Protein AF-A0A6I5CQ22-F1 (afdb_monomer_lite)

pLDDT: mean 81.8, std 21.79, range [33.06, 98.62]

Radius of gyration: 18.42 Å; chains: 1; bounding box: 53×43×60 Å

Secondary structure (DSSP, 8-state):
-PPPP---PPS--PPPPEEEEETTEEEEE-TTSSSPPBHHHHHHHSTTHHHHHHTSTTEEEEEEEETTTEEEEEEGGGEEEEGGGTTT--GGGGGS-TTHHHHHHHHHT-TT--SEEEEE-B-TTT--B--SS--S---SSS--

Structure (mmCIF, N/CA/C/O backbone):
data_AF-A0A6I5CQ22-F1
#
_entry.id   AF-A0A6I5CQ22-F1
#
loop_
_atom_site.group_PDB
_atom_site.id
_atom_site.type_symbol
_atom_site.label_atom_id
_atom_site.label_alt_id
_atom_site.label_comp_id
_atom_site.label_asym_id
_atom_site.label_entity_id
_atom_site.label_seq_id
_atom_site.pdbx_PDB_ins_code
_atom_site.Cartn_x
_atom_site.Cartn_y
_atom_site.Cartn_z
_atom_site.occupancy
_atom_site.B_iso_or_equiv
_atom_site.auth_seq_id
_atom_site.auth_comp_id
_atom_site.auth_asym_id
_atom_site.auth_atom_id
_atom_site.pdbx_PDB_model_num
ATOM 1 N N . PRO A 1 1 ? -31.451 30.105 39.765 1.00 40.84 1 PRO A N 1
ATOM 2 C CA . PRO A 1 1 ? -30.679 28.904 39.376 1.00 40.84 1 PRO A CA 1
ATOM 3 C C . PRO A 1 1 ? -31.493 28.069 38.379 1.00 40.84 1 PRO A C 1
ATOM 5 O O . PRO A 1 1 ? -32.423 27.381 38.780 1.00 40.84 1 PRO A O 1
ATOM 8 N N . ALA A 1 2 ? -31.217 28.231 37.085 1.00 38.94 2 ALA A N 1
ATOM 9 C CA . ALA A 1 2 ? -31.820 27.419 36.033 1.00 38.94 2 ALA A CA 1
ATOM 10 C C . ALA A 1 2 ? -30.788 26.370 35.607 1.00 38.94 2 ALA A C 1
ATOM 12 O O . ALA A 1 2 ? -29.669 26.728 35.246 1.00 38.94 2 ALA A O 1
ATOM 13 N N . GLU A 1 3 ? -31.143 25.092 35.726 1.00 45.59 3 GLU A N 1
ATOM 14 C CA . GLU A 1 3 ? -30.368 23.990 35.160 1.00 45.59 3 GLU A CA 1
ATOM 15 C C . GLU A 1 3 ? -30.571 23.989 33.642 1.00 45.59 3 GLU A C 1
ATOM 17 O O . GLU A 1 3 ? -31.699 23.870 33.162 1.00 45.59 3 GLU A O 1
ATOM 22 N N . GLU A 1 4 ? -29.487 24.148 32.884 1.00 41.69 4 GLU A N 1
ATOM 23 C CA . GLU A 1 4 ? -29.521 23.971 31.434 1.00 41.69 4 GLU A CA 1
ATOM 24 C C . GLU A 1 4 ? -29.628 22.476 31.087 1.00 41.69 4 GLU A C 1
ATOM 26 O O . GLU A 1 4 ? -29.005 21.634 31.750 1.00 41.69 4 GLU A O 1
ATOM 31 N N . PRO A 1 5 ? -30.409 22.103 30.058 1.00 42.59 5 PRO A N 1
ATOM 32 C CA . PRO A 1 5 ? -30.585 20.709 29.703 1.00 42.59 5 PRO A CA 1
ATOM 33 C C . PRO A 1 5 ? -29.271 20.163 29.147 1.00 42.59 5 PRO A C 1
ATOM 35 O O . PRO A 1 5 ? -28.726 20.688 28.180 1.00 42.59 5 PRO A O 1
ATOM 38 N N . ARG A 1 6 ? -28.780 19.063 29.730 1.00 49.16 6 ARG A N 1
ATOM 39 C CA . ARG A 1 6 ? -27.681 18.281 29.153 1.00 49.16 6 ARG A CA 1
ATOM 40 C C . ARG A 1 6 ? -28.082 17.834 27.750 1.00 49.16 6 ARG A C 1
ATOM 42 O O . ARG A 1 6 ? -28.890 16.914 27.601 1.00 49.16 6 ARG A O 1
ATOM 49 N N . GLU A 1 7 ? -27.504 18.473 26.739 1.00 44.97 7 GLU A N 1
ATOM 50 C CA . GLU A 1 7 ? -27.588 18.021 25.357 1.00 44.97 7 GLU A CA 1
ATOM 51 C C . GLU A 1 7 ? -27.137 16.562 25.284 1.00 44.97 7 GLU A C 1
ATOM 53 O O . GLU A 1 7 ? -25.997 16.194 25.587 1.00 44.97 7 GLU A O 1
ATOM 58 N N . ARG A 1 8 ? -28.075 15.699 24.896 1.00 46.03 8 ARG A N 1
ATOM 59 C CA . ARG A 1 8 ? -27.792 14.318 24.530 1.00 46.03 8 ARG A CA 1
ATOM 60 C C . ARG A 1 8 ? -26.946 14.352 23.264 1.00 46.03 8 ARG A C 1
ATOM 62 O O . ARG A 1 8 ? -27.465 14.540 22.169 1.00 46.03 8 ARG A O 1
ATOM 69 N N . ARG A 1 9 ? -25.637 14.176 23.431 1.00 45.47 9 ARG A N 1
ATOM 70 C CA . ARG A 1 9 ? -24.678 14.008 22.337 1.00 45.47 9 ARG A CA 1
ATOM 71 C C . ARG A 1 9 ? -25.145 12.824 21.468 1.00 45.47 9 ARG A C 1
ATOM 73 O O . ARG A 1 9 ? -25.328 11.734 22.016 1.00 45.47 9 ARG A O 1
ATOM 80 N N . PRO A 1 10 ? -25.399 13.012 20.162 1.00 41.53 10 PRO A N 1
ATOM 81 C CA . PRO A 1 10 ? -25.928 11.945 19.326 1.00 41.53 10 PRO A CA 1
ATOM 82 C C . PRO A 1 10 ? -24.908 10.808 19.233 1.00 41.53 10 PRO A C 1
ATOM 84 O O . PRO A 1 10 ? -23.706 11.040 19.094 1.00 41.53 10 PRO A O 1
ATOM 87 N N . ALA A 1 11 ? -25.394 9.573 19.332 1.00 48.19 11 ALA A N 1
ATOM 88 C CA . ALA A 1 11 ? -24.579 8.386 19.143 1.00 48.19 11 ALA A CA 1
ATOM 89 C C . ALA A 1 11 ? -24.007 8.360 17.712 1.00 48.19 11 ALA A C 1
ATOM 91 O O . ALA A 1 11 ? -24.758 8.364 16.741 1.00 48.19 11 ALA A O 1
ATOM 92 N N . GLY A 1 12 ? -22.675 8.311 17.608 1.00 49.19 12 GLY A N 1
ATOM 93 C CA . GLY A 1 12 ? -21.962 7.713 16.477 1.00 49.19 12 GLY A CA 1
ATOM 94 C C . GLY A 1 12 ? -21.873 8.517 15.177 1.00 49.19 12 GLY A C 1
ATOM 95 O O . GLY A 1 12 ? -22.245 8.002 14.128 1.00 49.19 12 GLY A O 1
ATOM 96 N N . ARG A 1 13 ? -21.275 9.715 15.184 1.00 52.19 13 ARG A N 1
ATOM 97 C CA . ARG A 1 13 ? -20.530 10.139 13.984 1.00 52.19 13 ARG A CA 1
ATOM 98 C C . ARG A 1 13 ? -19.193 9.404 14.006 1.00 52.19 13 ARG A C 1
ATOM 100 O O . ARG A 1 13 ? -18.387 9.665 14.895 1.00 52.19 13 ARG A O 1
ATOM 107 N N . ARG A 1 14 ? -18.983 8.461 13.080 1.00 64.62 14 ARG A N 1
ATOM 108 C CA . ARG A 1 14 ? -17.634 7.933 12.827 1.00 64.62 14 ARG A CA 1
ATOM 109 C C . ARG A 1 14 ? -16.750 9.118 12.448 1.00 64.62 14 ARG A C 1
ATOM 111 O O . ARG A 1 14 ? -17.202 9.968 11.680 1.00 64.62 14 ARG A O 1
ATOM 118 N N . SER A 1 15 ? -15.547 9.194 13.005 1.00 75.12 15 SER A N 1
ATOM 119 C CA . SER A 1 15 ? -14.589 10.215 12.585 1.00 75.12 15 SER A CA 1
ATOM 120 C C . SER A 1 15 ? -14.307 10.044 11.095 1.00 75.12 15 SER A C 1
ATOM 122 O O . SER A 1 15 ? -14.194 8.918 10.605 1.00 75.12 15 SER A O 1
ATOM 124 N N . GLU A 1 16 ? -14.242 11.158 10.374 1.00 83.44 16 GLU A N 1
ATOM 125 C CA . GLU A 1 16 ? -13.857 11.150 8.965 1.00 83.44 16 GLU A CA 1
ATOM 126 C C . GLU A 1 16 ? -12.404 10.654 8.834 1.00 83.44 16 GLU A C 1
ATOM 128 O O . GLU A 1 16 ? -11.587 10.925 9.724 1.00 83.44 16 GLU A O 1
ATOM 133 N N . PRO A 1 17 ? -12.070 9.893 7.774 1.00 88.50 17 PRO A N 1
ATOM 134 C CA . PRO A 1 17 ? -10.695 9.478 7.534 1.00 88.50 17 PRO A CA 1
ATOM 135 C C . PRO A 1 17 ? -9.806 10.703 7.305 1.00 88.50 17 PRO A C 1
ATOM 137 O O . PRO A 1 17 ? -10.204 11.663 6.645 1.00 88.50 17 PRO A O 1
ATOM 140 N N . VAL A 1 18 ? -8.583 10.654 7.827 1.00 91.88 18 VAL A N 1
ATOM 141 C CA . VAL A 1 18 ? -7.561 11.672 7.570 1.00 91.88 18 VAL A CA 1
ATOM 142 C C . VAL A 1 18 ? 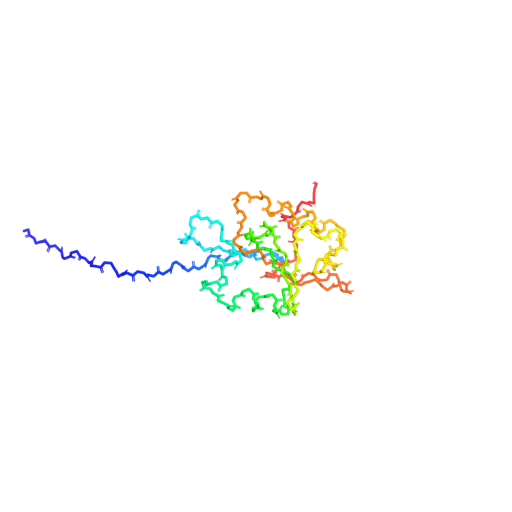-6.748 11.227 6.365 1.00 91.88 18 VAL A C 1
ATOM 144 O O . VAL A 1 18 ? -6.232 10.110 6.351 1.00 91.88 18 VAL A O 1
ATOM 147 N N . VAL A 1 19 ? -6.632 12.108 5.371 1.00 92.44 19 VAL A N 1
ATOM 148 C CA . VAL A 1 19 ? -5.840 11.877 4.161 1.00 92.44 19 VAL A CA 1
ATOM 149 C C . VAL A 1 19 ? -4.740 12.928 4.082 1.00 92.44 19 VAL A C 1
ATOM 151 O O . VAL A 1 19 ? -5.016 14.125 4.137 1.00 92.44 19 VAL A O 1
ATOM 154 N N . LEU A 1 20 ? -3.496 12.474 3.959 1.00 88.31 20 LEU A N 1
ATOM 155 C CA . LEU A 1 20 ? -2.317 13.311 3.735 1.00 88.31 20 LEU A CA 1
ATOM 156 C C . LEU A 1 20 ? -1.700 12.926 2.391 1.00 88.31 20 LEU A C 1
ATOM 158 O O . LEU A 1 20 ? -1.500 11.741 2.134 1.00 88.31 20 LEU A O 1
ATOM 162 N N . ALA A 1 21 ? -1.391 13.910 1.552 1.00 83.25 21 ALA A N 1
ATOM 163 C CA . ALA A 1 21 ? -0.689 13.709 0.288 1.00 83.25 21 ALA A CA 1
ATOM 164 C C . ALA A 1 21 ? 0.706 14.342 0.365 1.00 83.25 21 ALA A C 1
ATOM 166 O O . ALA A 1 21 ? 0.872 15.398 0.975 1.00 83.25 21 ALA A O 1
ATOM 167 N N . SER A 1 22 ? 1.701 13.674 -0.215 1.00 75.75 22 SER A N 1
ATOM 168 C CA . SER A 1 22 ? 3.057 14.191 -0.395 1.00 75.75 22 SER A CA 1
ATOM 169 C C . SER A 1 22 ? 3.697 13.543 -1.623 1.00 75.75 22 SER A C 1
ATOM 171 O O . SER A 1 22 ? 3.953 12.341 -1.638 1.00 75.75 22 SER A O 1
ATOM 173 N N . GLY A 1 23 ? 3.942 14.315 -2.676 1.00 79.56 23 GLY A N 1
ATOM 174 C CA . GLY A 1 23 ? 4.419 13.840 -3.966 1.00 79.56 23 GLY A CA 1
ATOM 175 C C . GLY A 1 23 ? 3.554 12.690 -4.474 1.00 79.56 23 GLY A C 1
ATOM 176 O O . GLY A 1 23 ? 2.346 12.819 -4.622 1.00 79.56 23 GLY A O 1
ATOM 177 N N . ASN A 1 24 ? 4.165 11.533 -4.700 1.00 80.69 24 ASN A N 1
ATOM 178 C CA . ASN A 1 24 ? 3.506 10.316 -5.180 1.00 80.69 24 ASN A CA 1
ATOM 179 C C . ASN A 1 24 ? 2.861 9.458 -4.080 1.00 80.69 24 ASN A C 1
ATOM 181 O O . ASN A 1 24 ? 2.412 8.342 -4.346 1.00 80.69 24 ASN A O 1
ATOM 185 N N . LEU A 1 25 ? 2.852 9.947 -2.842 1.00 88.06 25 LEU A N 1
ATOM 186 C CA . LEU A 1 25 ? 2.431 9.214 -1.661 1.00 88.06 25 LEU A CA 1
ATOM 187 C C . LEU A 1 25 ? 1.134 9.794 -1.092 1.00 88.06 25 LEU A C 1
ATOM 189 O O . LEU A 1 25 ? 1.071 10.964 -0.726 1.00 88.06 25 LEU A O 1
ATOM 193 N N . GLY A 1 26 ? 0.119 8.947 -0.954 1.00 93.12 26 GLY A N 1
ATOM 194 C CA . GLY A 1 26 ? -1.070 9.208 -0.150 1.00 93.12 26 GLY A CA 1
ATOM 195 C C . GLY A 1 26 ? -1.051 8.363 1.122 1.00 93.12 26 GLY A C 1
ATOM 196 O O . GLY A 1 26 ? -0.735 7.176 1.081 1.00 93.12 26 GLY A O 1
ATOM 197 N N . LEU A 1 27 ? -1.402 8.949 2.261 1.00 95.62 27 LEU A N 1
ATOM 198 C CA . LEU A 1 27 ? -1.532 8.260 3.543 1.00 95.62 27 LEU A CA 1
ATOM 199 C C . LEU A 1 27 ? -2.959 8.431 4.050 1.00 95.62 27 LEU A C 1
ATOM 201 O O . LEU A 1 27 ? -3.421 9.560 4.215 1.00 95.62 27 LEU A O 1
ATOM 205 N N . VAL A 1 28 ? -3.645 7.319 4.302 1.00 97.12 28 VAL A N 1
ATOM 206 C CA . VAL A 1 28 ? -5.015 7.304 4.823 1.00 97.12 28 VAL A CA 1
ATOM 207 C C . VAL A 1 28 ? -5.019 6.656 6.197 1.00 97.12 28 VAL A C 1
ATOM 209 O O . VAL A 1 28 ? -4.561 5.519 6.341 1.00 97.12 28 VAL A O 1
ATOM 212 N N . SER A 1 29 ? -5.572 7.365 7.179 1.00 96.62 29 SER A N 1
ATOM 213 C CA . SER A 1 29 ? -5.728 6.874 8.549 1.00 96.62 29 SER A CA 1
ATOM 214 C C . SER A 1 29 ? -7.165 7.031 9.056 1.00 96.62 29 SER A C 1
ATOM 216 O O . SER A 1 29 ? -7.824 8.035 8.779 1.00 96.62 29 SER A O 1
ATOM 218 N N . PHE A 1 30 ? -7.638 6.068 9.845 1.00 95.88 30 PHE A N 1
ATOM 219 C CA . PHE A 1 30 ? -8.938 6.037 10.512 1.00 95.88 30 PHE A CA 1
ATOM 220 C C . PHE A 1 30 ? -8.761 6.355 12.006 1.00 95.88 30 PHE A C 1
ATOM 222 O O . PHE A 1 30 ? -8.598 5.449 12.823 1.00 95.88 30 PHE A O 1
ATOM 229 N N . PRO A 1 31 ? -8.791 7.640 12.408 1.00 93.50 31 PRO A N 1
ATOM 230 C CA . PRO A 1 31 ? -8.409 8.059 13.760 1.00 93.50 31 PRO A CA 1
ATOM 231 C C . PRO A 1 31 ? -9.386 7.615 14.858 1.00 93.50 31 PRO A C 1
ATOM 233 O O . 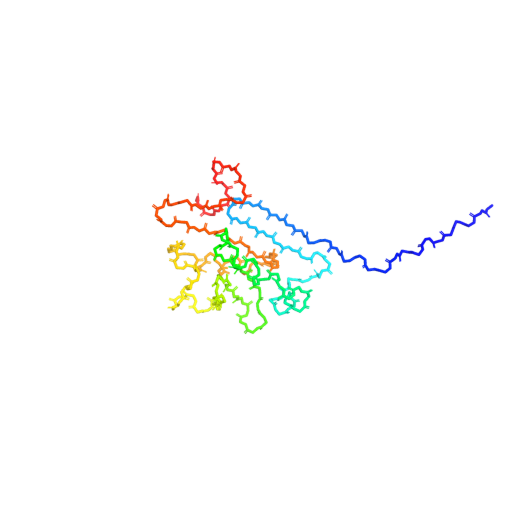PRO A 1 31 ? -9.103 7.793 16.040 1.00 93.50 31 PRO A O 1
ATOM 236 N N . ASP A 1 32 ? -10.553 7.074 14.497 1.00 93.25 32 ASP A N 1
ATOM 237 C CA . ASP A 1 32 ? -11.481 6.468 15.451 1.00 93.25 32 ASP A CA 1
ATOM 238 C C . ASP A 1 32 ? -11.080 5.045 15.874 1.00 93.25 32 ASP A C 1
ATOM 240 O O . ASP A 1 32 ? -11.708 4.484 16.774 1.00 93.25 32 ASP A O 1
ATOM 244 N N . VAL A 1 33 ? -10.036 4.472 15.266 1.00 94.44 33 VAL A N 1
ATOM 245 C CA . VAL A 1 33 ? -9.462 3.172 15.628 1.00 94.44 33 VAL A CA 1
ATOM 246 C C . VAL A 1 33 ? -8.092 3.390 16.290 1.00 94.44 33 VAL A C 1
ATOM 248 O O . VAL A 1 33 ? -7.250 4.091 15.734 1.00 94.44 33 VAL A O 1
ATOM 251 N N . PRO A 1 34 ? -7.833 2.826 17.488 1.00 93.56 34 PRO A N 1
ATOM 252 C CA . PRO A 1 34 ? -6.606 3.095 18.250 1.00 93.56 34 PRO A CA 1
ATOM 253 C C . PRO A 1 34 ? -5.381 2.310 17.753 1.00 93.56 34 PRO A C 1
ATOM 255 O O . PRO A 1 34 ? -4.293 2.435 18.315 1.00 93.56 34 PRO A O 1
ATOM 258 N N . HIS A 1 35 ? -5.554 1.473 16.733 1.00 95.00 35 HIS A N 1
ATOM 259 C CA . HIS A 1 35 ? -4.523 0.649 16.119 1.00 95.00 35 HIS A CA 1
ATOM 260 C C . HIS A 1 35 ? -4.556 0.817 14.605 1.00 95.00 35 HIS A C 1
ATOM 262 O O . HIS A 1 35 ? -5.589 1.159 14.039 1.00 95.00 35 HIS A O 1
ATOM 268 N N . ARG A 1 36 ? -3.432 0.512 13.947 1.00 97.00 36 ARG A N 1
ATOM 269 C CA . ARG A 1 36 ? -3.394 0.419 12.486 1.00 97.00 36 ARG A CA 1
ATOM 270 C C . ARG A 1 36 ? -4.362 -0.673 12.038 1.00 97.00 36 ARG A C 1
ATOM 272 O O . ARG A 1 36 ? -4.187 -1.799 12.478 1.00 97.00 36 ARG A O 1
ATOM 279 N N . MET A 1 37 ? -5.352 -0.401 11.209 1.00 97.88 37 MET A N 1
ATOM 280 C CA . MET A 1 37 ? -6.302 -1.402 10.733 1.00 97.88 37 MET A CA 1
ATOM 281 C C . MET A 1 37 ? -5.637 -2.417 9.788 1.00 97.88 37 MET A C 1
ATOM 283 O O . MET A 1 37 ? -4.709 -2.091 9.042 1.00 97.88 37 MET A O 1
ATOM 287 N N . SER A 1 38 ? -6.107 -3.664 9.821 1.00 98.38 38 SER A N 1
ATOM 288 C CA . SER A 1 38 ? -5.800 -4.677 8.807 1.00 98.38 38 SER A CA 1
ATOM 289 C C . SER A 1 38 ? -6.623 -4.461 7.539 1.00 98.38 38 SER A C 1
ATOM 291 O O . SER A 1 38 ? -7.662 -3.801 7.546 1.00 98.38 38 SER A O 1
ATOM 293 N N . ARG A 1 39 ? -6.169 -5.057 6.438 1.00 98.38 39 ARG A N 1
ATOM 294 C CA . ARG A 1 39 ? -6.909 -5.182 5.186 1.00 98.38 39 ARG A CA 1
ATOM 295 C C . ARG A 1 39 ? -8.282 -5.787 5.452 1.00 98.38 39 ARG A C 1
ATOM 297 O O . ARG A 1 39 ? -9.273 -5.267 4.965 1.00 98.38 39 ARG A O 1
ATOM 304 N N . GLU A 1 40 ? -8.334 -6.831 6.271 1.00 98.50 40 GLU A N 1
ATOM 305 C CA . GLU A 1 40 ? -9.556 -7.540 6.632 1.00 98.50 40 GLU A CA 1
ATOM 306 C C . GLU A 1 40 ? -10.535 -6.636 7.410 1.00 98.50 40 GLU A C 1
ATOM 308 O O . GLU A 1 40 ? -11.723 -6.579 7.085 1.00 98.50 40 GLU A O 1
ATOM 313 N N . GLU A 1 41 ? -10.043 -5.860 8.383 1.00 98.25 41 GLU A N 1
ATOM 314 C CA . GLU A 1 41 ? -10.837 -4.859 9.109 1.00 98.25 41 GLU A CA 1
ATOM 315 C C . GLU A 1 41 ? -11.335 -3.735 8.181 1.00 98.25 41 GLU A C 1
ATOM 317 O O . GLU A 1 41 ? -12.486 -3.297 8.292 1.00 98.25 41 GLU A O 1
ATOM 322 N N . ILE A 1 42 ? -10.485 -3.263 7.261 1.00 98.12 42 ILE A N 1
ATOM 323 C CA . ILE A 1 42 ? -10.835 -2.229 6.278 1.00 98.12 42 ILE A CA 1
ATOM 324 C C . ILE A 1 42 ? -11.893 -2.755 5.308 1.00 98.12 42 ILE A C 1
ATOM 326 O O . ILE A 1 42 ? -12.882 -2.061 5.091 1.00 98.12 42 ILE A O 1
ATOM 330 N N . ASP A 1 43 ? -11.740 -3.966 4.774 1.00 97.56 43 ASP A N 1
ATOM 331 C CA . ASP A 1 43 ? -12.703 -4.594 3.865 1.00 97.56 43 ASP A CA 1
ATOM 332 C C . ASP A 1 43 ? -14.052 -4.821 4.565 1.00 97.56 43 ASP A C 1
ATOM 334 O O . ASP A 1 43 ? -15.104 -4.526 4.001 1.00 97.56 43 ASP A O 1
ATOM 338 N N . ALA A 1 44 ? -14.059 -5.255 5.829 1.00 97.50 44 ALA A N 1
ATOM 339 C CA . ALA A 1 44 ? -15.298 -5.409 6.596 1.00 97.50 44 ALA A CA 1
ATOM 340 C C . ALA A 1 44 ? -16.013 -4.067 6.836 1.00 97.50 44 ALA A C 1
ATOM 342 O O . ALA A 1 44 ? -17.244 -3.985 6.808 1.00 97.50 44 ALA A O 1
ATOM 343 N N . ARG A 1 45 ? -15.247 -2.998 7.083 1.00 95.75 45 ARG A N 1
ATOM 344 C CA . ARG A 1 45 ? -15.779 -1.658 7.365 1.00 95.75 45 ARG A CA 1
ATOM 345 C C . ARG A 1 45 ? -16.165 -0.895 6.091 1.00 95.75 45 ARG A C 1
ATOM 347 O O . ARG A 1 45 ? -17.129 -0.128 6.112 1.00 95.75 45 ARG A O 1
ATOM 354 N N . HIS A 1 46 ? -15.418 -1.095 5.007 1.00 96.06 46 HIS A N 1
ATOM 355 C CA . HIS A 1 46 ? -15.482 -0.369 3.739 1.00 96.06 46 HIS A CA 1
ATOM 356 C C . HIS A 1 46 ? -15.234 -1.311 2.531 1.00 96.06 46 HIS A C 1
ATOM 358 O O . HIS A 1 46 ? -14.209 -1.183 1.859 1.00 96.06 46 HIS A O 1
ATOM 364 N N . PRO A 1 47 ? -16.189 -2.199 2.177 1.00 94.62 47 PRO A N 1
ATOM 365 C CA . PRO A 1 47 ? -15.965 -3.334 1.259 1.00 94.62 47 PRO A CA 1
ATOM 366 C C . PRO A 1 47 ? -15.471 -3.014 -0.158 1.00 94.62 47 PRO A C 1
ATOM 368 O O . PRO A 1 47 ? -14.964 -3.891 -0.849 1.00 94.62 47 PRO A O 1
ATOM 371 N N . ALA A 1 48 ? -15.641 -1.776 -0.621 1.00 96.12 48 ALA A N 1
ATOM 372 C CA . ALA A 1 48 ? -15.214 -1.353 -1.953 1.00 96.12 48 ALA A CA 1
ATOM 373 C C . ALA A 1 48 ? -13.953 -0.477 -1.942 1.00 96.12 48 ALA A C 1
ATOM 375 O O . ALA A 1 48 ? -13.447 -0.155 -3.013 1.00 96.12 48 ALA A O 1
ATOM 376 N N . LEU A 1 49 ? -13.444 -0.060 -0.778 1.00 97.50 49 LEU A N 1
ATOM 377 C CA . LEU A 1 49 ? -12.407 0.971 -0.694 1.00 97.50 49 LEU A CA 1
ATOM 378 C C . LEU A 1 49 ? -11.087 0.519 -1.325 1.00 97.50 49 LEU A C 1
ATOM 380 O O . LEU A 1 49 ? -10.615 1.144 -2.274 1.00 97.50 49 LEU A O 1
ATOM 384 N N . LEU A 1 50 ? -10.513 -0.577 -0.827 1.00 98.25 50 LEU A N 1
ATOM 385 C CA . LEU A 1 50 ? -9.247 -1.112 -1.326 1.00 98.25 50 LEU A CA 1
ATOM 386 C C . LEU A 1 50 ? -9.313 -1.518 -2.806 1.00 98.25 50 LEU A C 1
ATOM 388 O O . LEU A 1 50 ? -8.449 -1.066 -3.558 1.00 98.25 50 LEU A O 1
ATOM 392 N N . PRO A 1 51 ? -10.326 -2.273 -3.286 1.00 97.56 51 PRO A N 1
ATOM 393 C CA . PRO A 1 51 ? -10.403 -2.597 -4.707 1.00 97.56 51 PRO A CA 1
ATOM 394 C C . PRO A 1 51 ? -10.653 -1.365 -5.586 1.00 97.56 51 PRO A C 1
ATOM 396 O O . PRO A 1 51 ? -10.126 -1.316 -6.694 1.00 97.56 51 PRO A O 1
ATOM 399 N N . THR A 1 52 ? -11.401 -0.356 -5.125 1.00 97.81 52 THR A N 1
ATOM 400 C CA . THR A 1 52 ? -11.600 0.883 -5.903 1.00 97.81 52 THR A CA 1
ATOM 401 C C . THR A 1 52 ? -10.294 1.658 -6.040 1.00 97.81 52 THR A C 1
ATOM 403 O O . THR A 1 52 ? -9.937 2.051 -7.147 1.00 97.81 52 THR A O 1
ATOM 406 N N . LEU A 1 53 ? -9.556 1.840 -4.941 1.00 97.12 53 LEU A N 1
ATOM 407 C CA . LEU A 1 53 ? -8.270 2.534 -4.960 1.00 97.12 53 LEU A CA 1
ATOM 408 C C . LEU A 1 53 ? -7.232 1.775 -5.794 1.00 97.12 53 LEU A C 1
ATOM 410 O O . LEU A 1 53 ? -6.591 2.373 -6.647 1.00 97.12 53 LEU A O 1
ATOM 414 N N . ALA A 1 54 ? -7.101 0.460 -5.603 1.00 97.19 54 ALA A N 1
ATOM 415 C CA . ALA A 1 54 ? -6.113 -0.351 -6.315 1.00 97.19 54 ALA A CA 1
ATOM 416 C C . ALA A 1 54 ? -6.363 -0.427 -7.832 1.00 97.19 54 ALA A C 1
ATOM 418 O O . ALA A 1 54 ? -5.426 -0.650 -8.591 1.00 97.19 54 ALA A O 1
ATOM 419 N N . ASN A 1 55 ? -7.611 -0.254 -8.286 1.00 96.19 55 ASN A N 1
ATOM 420 C CA . ASN A 1 55 ? -7.955 -0.207 -9.712 1.00 96.19 55 ASN A CA 1
ATOM 421 C C . ASN A 1 55 ? -8.012 1.219 -10.283 1.00 96.19 55 ASN A C 1
ATOM 423 O O . ASN A 1 55 ? -8.312 1.381 -11.467 1.00 96.19 55 ASN A O 1
ATOM 427 N N . HIS A 1 56 ? -7.756 2.250 -9.476 1.00 95.25 56 HIS A N 1
ATOM 428 C CA . HIS A 1 56 ? -7.731 3.620 -9.969 1.00 95.25 56 HIS A CA 1
ATOM 429 C C . HIS A 1 56 ? -6.520 3.813 -10.899 1.00 95.25 56 HIS A C 1
ATOM 431 O O . HIS A 1 56 ? -5.408 3.461 -10.510 1.00 95.25 56 HIS A O 1
ATOM 437 N N . PRO A 1 57 ? -6.681 4.405 -12.099 1.00 88.88 57 PRO A N 1
ATOM 438 C CA . PRO A 1 57 ? -5.599 4.494 -13.085 1.00 88.88 57 PRO A CA 1
ATOM 439 C C . PRO A 1 57 ? -4.383 5.289 -12.591 1.00 88.88 57 PRO A C 1
ATOM 441 O O . PRO A 1 57 ? -3.273 5.020 -13.023 1.00 88.88 57 PRO A O 1
ATOM 444 N N . GLY A 1 58 ? -4.584 6.233 -11.667 1.00 89.94 58 GLY A N 1
ATOM 445 C CA . GLY A 1 58 ? -3.501 6.994 -11.032 1.00 89.94 58 GLY A CA 1
ATOM 446 C C . GLY A 1 58 ? -2.821 6.306 -9.841 1.00 89.94 58 GLY A C 1
ATOM 447 O O . GLY A 1 58 ? -1.966 6.923 -9.216 1.00 89.94 58 GLY A O 1
ATOM 448 N N . VAL A 1 59 ? -3.209 5.081 -9.470 1.00 93.69 59 VAL A N 1
ATOM 449 C CA . VAL A 1 59 ? -2.638 4.334 -8.335 1.00 93.69 59 VAL A CA 1
ATOM 450 C C . VAL A 1 59 ? -1.795 3.181 -8.864 1.00 93.69 59 VAL A C 1
ATOM 452 O O . VAL A 1 59 ? -2.272 2.344 -9.624 1.00 93.69 59 VAL A O 1
ATOM 455 N N . GLY A 1 60 ? -0.535 3.126 -8.440 1.00 93.38 60 GLY A N 1
ATOM 456 C CA . GLY A 1 60 ? 0.381 2.042 -8.775 1.00 93.38 60 GLY A CA 1
ATOM 457 C C . GLY A 1 60 ? 0.198 0.865 -7.829 1.00 93.38 60 GLY A C 1
ATOM 458 O O . GLY A 1 60 ? 0.047 -0.275 -8.268 1.00 93.38 60 GLY A O 1
ATOM 459 N N . PHE A 1 61 ? 0.167 1.146 -6.524 1.00 97.38 61 PHE A N 1
ATOM 460 C CA . PHE A 1 61 ? -0.101 0.132 -5.514 1.00 97.38 61 PHE A CA 1
ATOM 461 C C . PHE A 1 61 ? -0.609 0.712 -4.190 1.00 97.38 61 PHE A C 1
ATOM 463 O O . PHE A 1 61 ? -0.435 1.892 -3.882 1.00 97.38 61 PHE A O 1
ATOM 470 N N . LEU A 1 62 ? -1.198 -0.161 -3.375 1.00 98.56 62 LEU A N 1
ATOM 471 C CA . LEU A 1 62 ? -1.494 0.080 -1.967 1.00 98.56 62 LEU A CA 1
ATOM 472 C C . LEU A 1 62 ? -0.601 -0.800 -1.098 1.00 98.56 62 LEU A C 1
ATOM 474 O O . LEU A 1 62 ? -0.377 -1.959 -1.433 1.00 98.56 62 LEU A O 1
ATOM 478 N N . LEU A 1 63 ? -0.152 -0.291 0.044 1.00 98.56 63 LEU A N 1
ATOM 479 C CA . LEU A 1 63 ? 0.443 -1.083 1.118 1.00 98.56 63 LEU A CA 1
ATOM 480 C C . LEU A 1 63 ? -0.488 -1.051 2.333 1.00 98.56 63 LEU A C 1
ATOM 482 O O . LEU A 1 63 ? -0.768 0.012 2.892 1.00 98.56 63 LEU A O 1
ATOM 486 N N . VAL A 1 64 ? -0.913 -2.232 2.780 1.00 98.62 64 VAL A N 1
ATOM 487 C CA . VAL A 1 64 ? -1.810 -2.418 3.933 1.00 98.62 64 VAL A CA 1
ATOM 488 C C . VAL A 1 64 ? -1.264 -3.487 4.882 1.00 98.62 64 VAL A C 1
ATOM 490 O O . VAL A 1 64 ? -0.420 -4.307 4.504 1.00 98.62 64 VAL A O 1
ATOM 493 N N . ARG A 1 65 ? -1.691 -3.460 6.151 1.00 98.56 65 ARG A N 1
ATOM 494 C CA . ARG A 1 65 ? -1.451 -4.579 7.075 1.00 98.56 65 ARG A CA 1
ATOM 495 C C . ARG A 1 65 ? -2.363 -5.736 6.686 1.00 98.56 65 ARG A C 1
ATOM 497 O O . ARG A 1 65 ? -3.503 -5.489 6.333 1.00 98.56 65 ARG A O 1
ATOM 504 N N . SER A 1 66 ? -1.902 -6.972 6.793 1.00 98.38 66 SER A N 1
ATOM 505 C CA . SER A 1 66 ? -2.751 -8.163 6.686 1.00 98.38 66 SER A CA 1
ATOM 506 C C . SER A 1 66 ? -2.615 -8.982 7.960 1.00 98.38 66 SER A C 1
ATOM 508 O O . SER A 1 66 ? -1.518 -9.095 8.506 1.00 98.38 66 SER A O 1
ATOM 510 N N . GLU A 1 67 ? -3.719 -9.541 8.440 1.00 98.12 67 GLU A N 1
ATOM 511 C CA . GLU A 1 67 ? -3.692 -10.477 9.570 1.00 98.12 67 GLU A CA 1
ATOM 512 C C . GLU A 1 67 ? -2.993 -11.795 9.218 1.00 98.12 67 GLU A C 1
ATOM 514 O O . GLU A 1 67 ? -2.275 -12.349 10.047 1.00 98.12 67 GLU A O 1
ATOM 519 N N . GLU A 1 68 ? -3.148 -12.265 7.980 1.00 97.75 68 GLU A N 1
ATOM 520 C CA . GLU A 1 68 ? -2.572 -13.526 7.505 1.00 97.75 68 GLU A CA 1
ATOM 521 C C . GLU A 1 68 ? -1.093 -13.383 7.124 1.00 97.75 68 GLU A C 1
ATOM 523 O O . GLU A 1 68 ? -0.262 -14.230 7.455 1.00 97.75 68 GLU A O 1
ATOM 528 N N . HIS A 1 69 ? -0.748 -12.300 6.425 1.00 97.75 69 HIS A N 1
ATOM 529 C CA . HIS A 1 69 ? 0.570 -12.138 5.803 1.00 97.75 69 HIS A CA 1
ATOM 530 C C . HIS A 1 69 ? 1.452 -11.075 6.474 1.00 97.75 69 HIS A C 1
ATOM 532 O O . HIS A 1 69 ? 2.569 -10.817 6.019 1.00 97.75 69 HIS A O 1
ATOM 538 N N . GLY A 1 70 ? 0.963 -10.419 7.531 1.00 97.38 70 GLY A N 1
ATOM 539 C CA . GLY A 1 70 ? 1.599 -9.263 8.170 1.00 97.38 70 GLY A CA 1
ATOM 540 C C . GLY A 1 70 ? 1.446 -7.988 7.336 1.00 97.38 70 GLY A C 1
ATOM 541 O O . GLY A 1 70 ? 0.842 -7.012 7.782 1.00 97.38 70 GLY A O 1
ATOM 542 N N . GLY A 1 71 ? 1.906 -8.011 6.085 1.00 97.94 71 GLY A N 1
ATOM 543 C CA . GLY A 1 71 ? 1.736 -6.930 5.118 1.00 97.94 71 GLY A CA 1
ATOM 544 C C . GLY A 1 71 ? 1.546 -7.448 3.699 1.00 97.94 71 GLY A C 1
ATOM 545 O O . GLY A 1 71 ? 2.143 -8.456 3.309 1.00 97.94 71 GLY A O 1
ATOM 546 N N . VAL A 1 72 ? 0.749 -6.724 2.917 1.00 98.62 72 VAL A N 1
ATOM 547 C CA . VAL A 1 72 ? 0.520 -7.023 1.500 1.00 98.62 72 VAL A CA 1
ATOM 548 C C . VAL A 1 72 ? 0.567 -5.752 0.661 1.00 98.62 72 VAL A C 1
ATOM 550 O O . VAL A 1 72 ? 0.181 -4.670 1.116 1.00 98.62 72 VAL A O 1
ATOM 553 N N . VAL A 1 73 ? 1.042 -5.910 -0.572 1.00 98.62 73 VAL A N 1
ATOM 554 C CA . VAL A 1 73 ? 0.913 -4.926 -1.644 1.00 98.62 73 VAL A CA 1
ATOM 555 C C . VAL A 1 73 ? -0.289 -5.304 -2.500 1.00 98.62 73 VAL A C 1
ATOM 557 O O . VAL A 1 73 ? -0.364 -6.437 -2.973 1.00 98.62 73 VAL A O 1
ATOM 560 N N . LEU A 1 74 ? -1.204 -4.361 -2.711 1.00 98.50 74 LEU A N 1
ATOM 561 C CA . LEU A 1 74 ? -2.364 -4.510 -3.591 1.00 98.50 74 LEU A CA 1
ATOM 562 C C . LEU A 1 74 ? -2.169 -3.667 -4.852 1.00 98.50 74 LEU A C 1
ATOM 564 O O . LEU A 1 74 ? -1.647 -2.559 -4.775 1.00 98.50 74 LEU A O 1
ATOM 568 N N . GLY A 1 75 ? -2.623 -4.155 -5.998 1.00 96.88 75 GLY A N 1
ATOM 569 C CA . GLY A 1 75 ? -2.592 -3.428 -7.264 1.00 96.88 75 GLY A CA 1
ATOM 570 C C . GLY A 1 75 ? -3.791 -3.754 -8.150 1.00 96.88 75 GLY A C 1
ATOM 571 O O . GLY A 1 75 ? -4.686 -4.519 -7.777 1.00 96.88 75 GLY A O 1
ATOM 572 N N . ALA A 1 76 ? -3.806 -3.164 -9.342 1.00 94.81 76 ALA A N 1
ATOM 573 C CA . ALA A 1 76 ? -4.910 -3.307 -10.284 1.00 94.81 76 ALA A CA 1
ATOM 574 C C . ALA A 1 76 ? -5.197 -4.774 -10.647 1.00 94.81 76 ALA A C 1
ATOM 576 O O . ALA A 1 76 ? -4.320 -5.640 -10.595 1.00 94.81 76 ALA A O 1
ATOM 577 N N . ARG A 1 77 ? -6.437 -5.047 -11.073 1.00 94.44 77 ARG A N 1
ATOM 578 C CA . ARG A 1 77 ? -6.904 -6.376 -11.517 1.00 94.44 77 ARG A CA 1
ATOM 579 C C . ARG A 1 77 ? -6.764 -7.471 -10.448 1.00 94.44 77 ARG A C 1
ATOM 581 O O . ARG A 1 77 ? -6.587 -8.639 -10.782 1.00 94.44 77 ARG A O 1
ATOM 588 N N . GLY A 1 78 ? -6.866 -7.095 -9.172 1.00 94.81 78 GLY A N 1
ATOM 589 C CA . GLY A 1 78 ? -6.798 -8.032 -8.046 1.00 94.81 78 GLY A CA 1
ATOM 590 C C . GLY A 1 78 ? -5.388 -8.547 -7.761 1.00 94.81 78 GLY A C 1
ATOM 591 O O . GLY A 1 78 ? -5.238 -9.613 -7.172 1.00 94.81 78 GLY A O 1
ATOM 592 N N . ALA A 1 79 ? -4.352 -7.826 -8.201 1.00 96.75 79 ALA A N 1
ATOM 593 C CA . ALA A 1 79 ? -2.986 -8.164 -7.844 1.00 96.75 79 ALA A CA 1
ATOM 594 C C . ALA A 1 79 ? -2.790 -8.001 -6.331 1.00 96.75 79 ALA A C 1
ATOM 596 O O . ALA A 1 79 ? -3.031 -6.931 -5.780 1.00 96.75 79 ALA A O 1
ATOM 597 N N . GLU A 1 80 ? -2.318 -9.057 -5.678 1.00 97.69 80 GLU A N 1
ATOM 598 C CA . GLU A 1 80 ? -1.990 -9.063 -4.256 1.00 97.69 80 GLU A CA 1
ATOM 599 C C . GLU A 1 80 ? -0.679 -9.820 -4.049 1.00 97.69 80 GLU A C 1
ATOM 601 O O . GLU A 1 80 ? -0.501 -10.924 -4.575 1.00 97.69 80 GLU A O 1
ATOM 606 N N . ARG A 1 81 ? 0.264 -9.221 -3.318 1.00 98.12 81 ARG A N 1
ATOM 607 C CA . ARG A 1 81 ? 1.565 -9.826 -3.018 1.00 98.12 81 ARG A CA 1
ATOM 608 C C . ARG A 1 81 ? 1.932 -9.647 -1.545 1.00 98.12 81 ARG A C 1
ATOM 610 O O . ARG A 1 81 ? 2.092 -8.508 -1.101 1.00 98.12 81 ARG A O 1
ATOM 617 N N . PRO A 1 82 ? 2.122 -10.743 -0.787 1.00 98.44 82 PRO A N 1
ATOM 618 C CA . PRO A 1 82 ? 2.744 -10.685 0.531 1.00 98.44 82 PRO A CA 1
ATOM 619 C C . PRO A 1 82 ? 4.137 -10.057 0.471 1.00 98.44 82 PRO A C 1
ATOM 621 O O . PRO A 1 82 ? 4.913 -10.359 -0.436 1.00 98.44 82 PRO A O 1
ATOM 624 N N . LEU A 1 83 ? 4.507 -9.251 1.474 1.00 98.12 83 LEU A N 1
ATOM 625 C CA . LEU A 1 83 ? 5.834 -8.608 1.503 1.00 98.12 83 LEU A CA 1
ATOM 626 C C . LEU A 1 83 ? 6.999 -9.612 1.495 1.00 98.12 83 LEU A C 1
ATOM 628 O O . LEU A 1 83 ? 8.080 -9.321 0.977 1.00 98.12 83 LEU A O 1
ATOM 632 N N . ALA A 1 84 ? 6.773 -10.803 2.054 1.00 97.44 84 ALA A N 1
ATOM 633 C CA . ALA A 1 84 ? 7.736 -11.901 2.066 1.00 97.44 84 ALA A CA 1
ATOM 634 C C . ALA A 1 84 ? 7.963 -12.531 0.677 1.00 97.44 84 ALA A C 1
ATOM 636 O O . ALA A 1 84 ? 8.978 -13.185 0.470 1.00 97.44 84 ALA A O 1
ATOM 637 N N . ALA A 1 85 ? 7.045 -12.331 -0.274 1.00 97.50 85 ALA A N 1
ATOM 638 C CA . ALA A 1 85 ? 7.117 -12.904 -1.617 1.00 97.50 85 ALA A CA 1
ATOM 639 C C . ALA A 1 85 ? 7.683 -11.934 -2.673 1.00 97.50 85 ALA A C 1
ATOM 641 O O . ALA A 1 85 ? 7.933 -12.355 -3.801 1.00 97.50 85 ALA A O 1
ATOM 642 N N . LEU A 1 86 ? 7.915 -10.662 -2.320 1.00 95.62 86 LEU A N 1
ATOM 643 C CA . LEU A 1 86 ? 8.287 -9.612 -3.281 1.00 95.62 86 LEU A CA 1
ATOM 644 C C . LEU A 1 86 ? 9.624 -9.846 -4.002 1.00 95.62 86 LEU A C 1
ATOM 646 O O . LEU A 1 86 ? 9.798 -9.330 -5.100 1.00 95.62 86 LEU A O 1
ATOM 650 N N . ASP A 1 87 ? 10.548 -10.621 -3.425 1.00 93.88 87 ASP A N 1
ATOM 651 C CA . ASP A 1 87 ? 11.831 -10.921 -4.086 1.00 93.88 87 ASP A CA 1
ATOM 652 C C . ASP A 1 87 ? 11.672 -11.967 -5.201 1.00 93.88 87 ASP A C 1
ATOM 654 O O . ASP A 1 87 ? 12.446 -11.983 -6.154 1.00 93.88 87 ASP A O 1
ATOM 658 N N . ALA A 1 88 ? 10.670 -12.845 -5.083 1.00 95.38 88 ALA A N 1
ATOM 659 C CA . ALA A 1 88 ? 10.374 -13.873 -6.077 1.00 95.38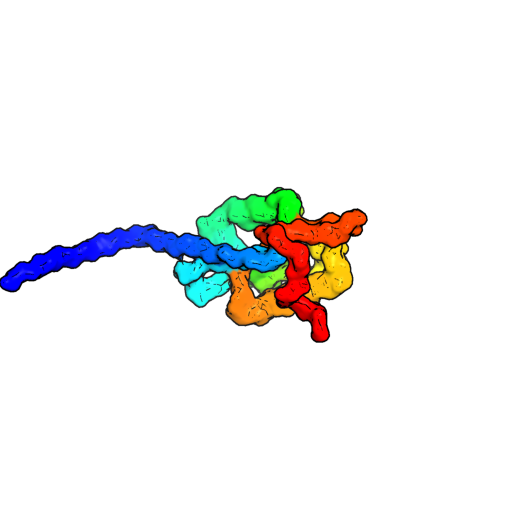 88 ALA A CA 1
ATOM 660 C C . ALA A 1 88 ? 9.394 -13.368 -7.146 1.00 95.38 88 ALA A C 1
ATOM 662 O O . ALA A 1 88 ? 9.545 -13.688 -8.323 1.00 95.38 88 ALA A O 1
ATOM 663 N N . ASP A 1 89 ? 8.396 -12.584 -6.735 1.00 94.94 89 ASP A N 1
ATOM 664 C CA . ASP A 1 89 ? 7.428 -11.944 -7.622 1.00 94.94 89 ASP A CA 1
ATOM 665 C C . ASP A 1 89 ? 7.074 -10.545 -7.078 1.00 94.94 89 ASP A C 1
ATOM 667 O O . ASP A 1 89 ? 6.250 -10.426 -6.162 1.00 94.94 89 ASP A O 1
ATOM 671 N N . PRO A 1 90 ? 7.672 -9.473 -7.631 1.00 90.81 90 PRO A N 1
ATOM 672 C CA . PRO A 1 90 ? 7.430 -8.109 -7.166 1.00 90.81 90 PRO A CA 1
ATOM 673 C C . PRO A 1 90 ? 6.019 -7.607 -7.504 1.00 90.81 90 PRO A C 1
ATOM 675 O O . PRO A 1 90 ? 5.580 -6.602 -6.940 1.00 90.81 90 PRO A O 1
ATOM 678 N N . GLY A 1 91 ? 5.297 -8.282 -8.411 1.00 93.56 91 GLY A N 1
ATOM 679 C CA . GLY A 1 91 ? 3.941 -7.926 -8.820 1.00 93.56 91 GLY A CA 1
ATOM 680 C C . GLY A 1 91 ? 3.804 -6.438 -9.179 1.00 93.56 91 GLY A C 1
ATOM 681 O O . GLY A 1 91 ? 4.526 -5.968 -10.061 1.00 93.56 91 GLY A O 1
ATOM 682 N N . PRO A 1 92 ? 2.920 -5.671 -8.503 1.00 94.00 92 PRO A N 1
ATOM 683 C CA . PRO A 1 92 ? 2.756 -4.235 -8.751 1.00 94.00 92 PRO A CA 1
ATOM 684 C C . PRO A 1 92 ? 4.048 -3.411 -8.635 1.00 94.00 92 PRO A C 1
ATOM 686 O O . PRO A 1 92 ? 4.154 -2.358 -9.255 1.00 94.00 92 PRO A O 1
ATOM 689 N N . LEU A 1 93 ? 5.047 -3.883 -7.879 1.00 93.94 93 LEU A N 1
ATOM 690 C CA . LEU A 1 93 ? 6.308 -3.165 -7.683 1.00 93.94 93 LEU A CA 1
ATOM 691 C C . LEU A 1 93 ? 7.301 -3.316 -8.845 1.00 93.94 93 LEU A C 1
ATOM 693 O O . LEU A 1 93 ? 8.323 -2.634 -8.849 1.00 93.94 93 LEU A O 1
ATOM 697 N N . ALA A 1 94 ? 7.026 -4.177 -9.832 1.00 91.62 94 ALA A N 1
ATOM 698 C CA . ALA A 1 94 ? 7.968 -4.497 -10.910 1.00 91.62 94 ALA A CA 1
ATOM 699 C C . ALA A 1 94 ? 8.457 -3.266 -11.701 1.00 91.62 94 ALA A C 1
ATOM 701 O O . ALA A 1 94 ? 9.573 -3.270 -12.215 1.00 91.62 94 ALA A O 1
ATOM 702 N N . VAL A 1 95 ? 7.640 -2.211 -11.778 1.00 88.00 95 VAL A N 1
ATOM 703 C CA . VAL A 1 95 ? 7.927 -0.985 -12.544 1.00 88.00 95 VAL A CA 1
ATOM 704 C C . VAL A 1 95 ? 8.648 0.106 -11.742 1.00 88.00 95 VAL A C 1
ATOM 706 O O . VAL A 1 95 ? 9.002 1.131 -12.313 1.00 88.00 95 VAL A O 1
ATOM 709 N N . PHE A 1 96 ? 8.876 -0.089 -10.438 1.00 85.44 96 PHE A N 1
ATOM 710 C CA . PHE A 1 96 ? 9.449 0.926 -9.535 1.00 85.44 96 PHE A CA 1
ATOM 711 C C . PHE A 1 96 ? 10.967 0.787 -9.335 1.00 85.44 96 PHE A C 1
ATOM 713 O O . PHE A 1 96 ? 11.571 1.525 -8.558 1.00 85.44 96 PHE A O 1
ATOM 720 N N . GLY A 1 97 ? 11.587 -0.152 -10.049 1.00 82.06 97 GLY A N 1
ATOM 721 C CA . GLY A 1 97 ? 13.030 -0.350 -10.056 1.00 82.06 97 GLY A CA 1
ATOM 722 C C . GLY A 1 97 ? 13.597 -1.051 -8.811 1.00 82.06 97 GLY A C 1
ATOM 723 O O . GLY A 1 97 ? 12.866 -1.480 -7.910 1.00 82.06 97 GLY A O 1
ATOM 724 N N . PRO A 1 98 ? 14.931 -1.220 -8.771 1.00 83.25 98 PRO A N 1
ATOM 725 C CA . PRO A 1 98 ? 15.617 -1.884 -7.667 1.00 83.25 98 PRO A CA 1
ATOM 7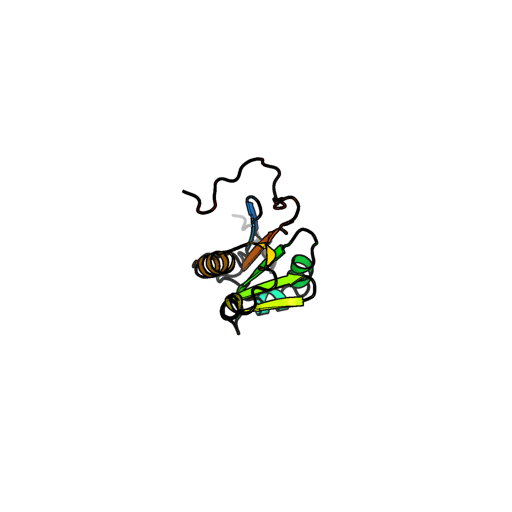26 C C . PRO A 1 98 ? 15.397 -1.157 -6.331 1.00 83.25 98 PRO A C 1
ATOM 728 O O . PRO A 1 98 ? 15.471 0.066 -6.263 1.00 83.25 98 PRO A O 1
ATOM 731 N N . GLY A 1 99 ? 15.161 -1.910 -5.254 1.00 87.56 99 GLY A N 1
ATOM 732 C CA . GLY A 1 99 ? 14.984 -1.369 -3.898 1.00 87.56 99 GLY A CA 1
ATOM 733 C C . GLY A 1 99 ? 13.544 -1.003 -3.516 1.00 87.56 99 GLY A C 1
ATOM 734 O O . GLY A 1 99 ? 13.280 -0.760 -2.338 1.00 87.56 99 GLY A O 1
ATOM 735 N N . ALA A 1 100 ? 12.588 -1.039 -4.453 1.00 92.25 100 ALA A N 1
ATOM 736 C CA . ALA A 1 100 ? 11.176 -0.768 -4.160 1.00 92.25 100 ALA A CA 1
ATOM 737 C C . ALA A 1 100 ? 10.608 -1.709 -3.080 1.00 92.25 100 ALA A C 1
ATOM 739 O O . ALA A 1 100 ? 9.952 -1.260 -2.138 1.00 92.25 100 ALA A O 1
ATOM 740 N N . ALA A 1 101 ? 10.914 -3.008 -3.166 1.00 94.81 101 ALA A N 1
ATOM 741 C CA . ALA A 1 101 ? 10.485 -3.993 -2.172 1.00 94.81 101 ALA A CA 1
ATOM 742 C C . ALA A 1 101 ? 11.032 -3.679 -0.767 1.00 94.81 101 ALA A C 1
ATOM 744 O O . ALA A 1 101 ? 10.293 -3.741 0.216 1.00 94.81 101 ALA A O 1
ATOM 745 N N . ASP A 1 102 ? 12.298 -3.271 -0.668 1.00 94.19 102 ASP A N 1
ATOM 746 C CA . ASP A 1 102 ? 12.928 -2.928 0.609 1.00 94.19 102 ASP A CA 1
ATOM 747 C C . ASP A 1 102 ? 12.369 -1.633 1.194 1.00 94.19 102 ASP A C 1
ATOM 749 O O . ASP A 1 102 ? 12.109 -1.559 2.397 1.00 94.19 102 ASP A O 1
ATOM 753 N N . ALA A 1 103 ? 12.102 -0.634 0.350 1.00 94.19 103 ALA A N 1
ATOM 754 C CA . ALA A 1 103 ? 11.427 0.589 0.763 1.00 94.19 103 ALA A CA 1
ATOM 755 C C . ALA A 1 103 ? 10.023 0.291 1.317 1.00 94.19 103 ALA A C 1
ATOM 757 O O . ALA A 1 103 ? 9.669 0.789 2.387 1.00 94.19 103 ALA A O 1
ATOM 758 N N . VAL A 1 104 ? 9.248 -0.573 0.651 1.00 96.69 104 VAL A N 1
ATOM 759 C CA . VAL A 1 104 ? 7.920 -1.007 1.116 1.00 96.69 104 VAL A CA 1
ATOM 760 C C . VAL A 1 104 ? 8.010 -1.746 2.454 1.00 96.69 104 VAL A C 1
ATOM 762 O O . VAL A 1 104 ? 7.257 -1.427 3.377 1.00 96.69 104 VAL A O 1
ATOM 765 N N . ARG A 1 105 ? 8.951 -2.687 2.609 1.00 97.44 105 ARG A N 1
ATOM 766 C CA . ARG A 1 105 ? 9.171 -3.417 3.873 1.00 97.44 105 ARG A CA 1
ATOM 767 C C . ARG A 1 105 ? 9.570 -2.486 5.011 1.00 97.44 105 ARG A C 1
ATOM 769 O O . ARG A 1 105 ? 9.013 -2.575 6.105 1.00 97.44 105 ARG A O 1
ATOM 776 N N . ARG A 1 106 ? 10.503 -1.568 4.751 1.00 96.50 106 ARG A N 1
ATOM 777 C CA . ARG A 1 106 ? 10.939 -0.566 5.726 1.00 96.50 106 ARG A CA 1
ATOM 778 C C . ARG A 1 106 ? 9.769 0.309 6.151 1.00 96.50 106 ARG A C 1
ATOM 780 O O . ARG A 1 106 ? 9.553 0.451 7.350 1.00 96.50 106 ARG A O 1
ATOM 787 N N . THR A 1 107 ? 8.989 0.829 5.204 1.00 95.06 107 THR A N 1
ATOM 788 C CA . THR A 1 107 ? 7.799 1.626 5.519 1.00 95.06 107 THR A CA 1
ATOM 789 C C . THR A 1 107 ? 6.818 0.829 6.365 1.00 95.06 107 THR A C 1
ATOM 791 O O . THR A 1 107 ? 6.405 1.314 7.408 1.00 95.06 107 THR A O 1
ATOM 794 N N . HIS A 1 108 ? 6.519 -0.419 5.993 1.00 97.69 108 HIS A N 1
ATOM 795 C CA . HIS A 1 108 ? 5.613 -1.285 6.750 1.00 97.69 108 HIS A CA 1
ATOM 796 C C . HIS A 1 108 ? 6.049 -1.516 8.209 1.00 97.69 108 HIS A C 1
ATOM 798 O O . HIS A 1 108 ? 5.196 -1.682 9.079 1.00 97.69 108 HIS A O 1
ATOM 804 N N . SER A 1 109 ? 7.358 -1.520 8.484 1.00 96.12 109 SER A N 1
ATOM 805 C CA . SER A 1 109 ? 7.902 -1.722 9.833 1.00 96.12 109 SER A CA 1
ATOM 806 C C . SER A 1 109 ? 7.718 -0.534 10.780 1.00 96.12 109 SER A C 1
ATOM 808 O O . SER A 1 109 ? 7.932 -0.686 11.984 1.00 96.12 109 SER A O 1
ATOM 810 N N . PHE A 1 110 ? 7.330 0.649 10.284 1.00 95.38 110 PHE A N 1
ATOM 811 C CA . PHE A 1 110 ? 7.180 1.802 11.163 1.00 95.38 110 PHE A CA 1
ATOM 812 C C . PHE A 1 110 ? 5.968 1.647 12.091 1.00 95.38 110 PHE A C 1
ATOM 814 O O . PHE A 1 110 ? 4.875 1.298 11.634 1.00 95.38 110 PHE A O 1
ATOM 821 N N . PRO A 1 111 ? 6.116 1.992 13.385 1.00 89.69 111 PRO A N 1
ATOM 822 C CA . PRO A 1 111 ? 5.059 1.811 14.383 1.00 89.69 111 PRO A CA 1
ATOM 823 C C . PRO A 1 111 ? 3.823 2.683 14.124 1.00 89.69 111 PRO A C 1
ATOM 825 O O . PRO A 1 111 ? 2.744 2.390 14.631 1.00 89.69 111 PRO A O 1
ATOM 828 N N . HIS A 1 112 ? 3.977 3.749 13.335 1.00 89.12 112 HIS A N 1
ATOM 829 C CA . HIS A 1 112 ? 2.926 4.718 13.018 1.00 89.12 112 HIS A CA 1
ATOM 830 C C . HIS A 1 112 ? 2.645 4.803 11.515 1.00 89.12 112 HIS A C 1
ATOM 832 O O . HIS A 1 112 ? 2.236 5.847 11.012 1.00 89.12 112 HIS A O 1
ATOM 838 N N . THR A 1 113 ? 2.889 3.714 10.784 1.00 94.12 113 THR A N 1
ATOM 839 C CA . THR A 1 113 ? 2.464 3.607 9.384 1.00 94.12 113 THR A CA 1
ATOM 840 C C . THR A 1 113 ? 0.952 3.789 9.291 1.00 94.12 113 THR A C 1
ATOM 842 O O . THR A 1 113 ? 0.217 3.202 10.086 1.00 94.12 113 THR A O 1
ATOM 845 N N . ALA A 1 114 ? 0.498 4.568 8.308 1.00 96.31 114 ALA A N 1
ATOM 846 C CA . ALA A 1 114 ? -0.921 4.757 8.026 1.00 96.31 114 ALA A CA 1
ATOM 847 C C . ALA A 1 114 ? -1.641 3.422 7.754 1.00 96.31 114 ALA A C 1
ATOM 849 O O . ALA A 1 114 ? -1.015 2.413 7.398 1.00 96.31 114 ALA A O 1
ATOM 850 N N . ASP A 1 115 ? -2.964 3.417 7.897 1.00 98.19 115 ASP A N 1
ATOM 851 C CA . ASP A 1 115 ? -3.790 2.234 7.633 1.00 98.19 115 ASP A CA 1
ATOM 852 C C . ASP A 1 115 ? -3.643 1.788 6.178 1.00 98.19 115 ASP A C 1
ATOM 854 O O . ASP A 1 115 ? -3.393 0.612 5.898 1.00 98.19 115 ASP A O 1
ATOM 858 N N . ILE A 1 116 ? -3.686 2.761 5.267 1.00 98.38 116 ILE A N 1
ATOM 859 C CA . ILE A 1 116 ? -3.439 2.568 3.842 1.00 98.38 116 ILE A CA 1
ATOM 860 C C . ILE A 1 116 ? -2.357 3.550 3.410 1.00 98.38 116 ILE A C 1
ATOM 862 O O . ILE A 1 116 ? -2.508 4.766 3.533 1.00 98.38 116 ILE A O 1
ATOM 866 N N . MET A 1 117 ? -1.273 3.013 2.865 1.00 97.69 117 MET A N 1
ATOM 867 C CA . MET A 1 117 ? -0.323 3.785 2.079 1.00 97.69 117 MET A CA 1
ATOM 868 C C . MET A 1 117 ? -0.673 3.595 0.604 1.00 97.69 117 MET A C 1
ATOM 870 O O . MET A 1 117 ? -0.758 2.466 0.132 1.00 97.69 117 MET A O 1
ATOM 874 N N . VAL A 1 118 ? -0.871 4.691 -0.114 1.00 97.00 118 VAL A N 1
ATOM 875 C CA . VAL A 1 118 ? -1.154 4.737 -1.549 1.00 97.00 118 VAL A CA 1
ATOM 876 C C . VAL A 1 118 ? 0.095 5.250 -2.247 1.00 97.00 118 VAL A C 1
ATOM 878 O O . VAL A 1 118 ? 0.580 6.326 -1.909 1.00 97.00 118 VAL A O 1
ATOM 881 N N . ASN A 1 119 ? 0.610 4.513 -3.221 1.00 94.38 119 ASN A N 1
ATOM 882 C CA . ASN A 1 119 ? 1.607 5.039 -4.143 1.00 94.38 119 ASN A CA 1
ATOM 883 C C . ASN A 1 119 ? 0.964 5.210 -5.517 1.00 94.38 119 ASN A C 1
ATOM 885 O O . ASN A 1 119 ? 0.235 4.324 -5.978 1.00 94.38 119 ASN A O 1
ATOM 889 N N . SER A 1 120 ? 1.187 6.355 -6.151 1.00 88.00 120 SER A N 1
ATOM 890 C CA . SER A 1 120 ? 0.660 6.603 -7.487 1.00 88.00 120 SER A CA 1
ATOM 891 C C . SER A 1 120 ? 1.318 5.710 -8.540 1.00 88.00 120 SER A C 1
ATOM 893 O O . SER A 1 120 ? 2.297 5.010 -8.274 1.00 88.00 120 SER A O 1
ATOM 895 N N . CYS A 1 121 ? 0.734 5.658 -9.735 1.00 82.81 121 CYS A N 1
ATOM 896 C CA . CYS A 1 121 ? 1.343 4.907 -10.823 1.00 82.81 121 CYS A CA 1
ATOM 897 C C . CYS A 1 121 ? 2.614 5.609 -11.326 1.00 82.81 121 CYS A C 1
ATOM 899 O O . CYS A 1 121 ? 2.741 6.835 -11.281 1.00 82.81 121 CYS A O 1
ATOM 901 N N . HIS A 1 122 ? 3.544 4.801 -11.821 1.00 71.50 122 HIS A N 1
ATOM 902 C CA . HIS A 1 122 ? 4.775 5.236 -12.464 1.00 71.50 122 HIS A CA 1
ATOM 903 C C . HIS A 1 122 ? 4.714 4.829 -13.935 1.00 71.50 122 HIS A C 1
ATOM 905 O O . HIS A 1 122 ? 4.445 3.657 -14.217 1.00 71.50 122 HIS A O 1
ATOM 911 N N . ASP A 1 123 ? 4.943 5.779 -14.842 1.00 63.88 123 ASP A N 1
ATOM 912 C CA . ASP A 1 123 ? 5.118 5.492 -16.263 1.00 63.88 123 ASP A CA 1
ATOM 913 C C . ASP A 1 123 ? 6.616 5.287 -16.562 1.00 63.88 123 ASP A C 1
ATOM 915 O O . ASP A 1 123 ? 7.399 6.238 -16.471 1.00 63.88 123 ASP A O 1
ATOM 919 N N . PRO A 1 124 ? 7.054 4.055 -16.881 1.00 56.00 124 PRO A N 1
ATOM 920 C CA . PRO A 1 124 ? 8.459 3.767 -17.134 1.00 56.00 124 PRO A CA 1
ATOM 921 C C . PRO A 1 124 ? 8.982 4.321 -18.469 1.00 56.00 124 PRO A C 1
ATOM 923 O O . PRO A 1 124 ? 10.203 4.378 -18.621 1.00 56.00 124 PRO A O 1
ATOM 926 N N . ASP A 1 125 ? 8.115 4.713 -19.412 1.00 52.25 125 ASP A N 1
ATOM 927 C CA . ASP A 1 125 ? 8.533 5.217 -20.729 1.00 52.25 125 ASP A CA 1
ATOM 928 C C . ASP A 1 125 ? 8.894 6.714 -20.681 1.00 52.25 125 ASP A C 1
ATOM 930 O O . ASP A 1 125 ? 9.870 7.130 -21.310 1.00 52.25 125 ASP A O 1
ATOM 934 N N . ASP A 1 126 ? 8.181 7.502 -19.869 1.00 49.31 126 ASP A N 1
ATOM 935 C CA . ASP A 1 126 ? 8.442 8.939 -19.677 1.00 49.31 126 ASP A CA 1
ATOM 936 C C . ASP A 1 126 ? 9.209 9.252 -18.370 1.00 49.31 126 ASP A C 1
ATOM 938 O O . ASP A 1 126 ? 9.676 10.375 -18.168 1.00 49.31 126 ASP A O 1
ATOM 942 N N . GLY A 1 127 ? 9.371 8.270 -17.469 1.00 48.53 127 GLY A N 1
ATOM 943 C CA . GLY A 1 127 ? 9.947 8.466 -16.127 1.00 48.53 127 GLY A CA 1
ATOM 944 C C . GLY A 1 127 ? 9.069 9.325 -15.207 1.00 48.53 127 GLY A C 1
ATOM 945 O O . GLY A 1 127 ? 9.504 9.760 -14.137 1.00 48.53 127 GLY A O 1
ATOM 946 N N . GLU A 1 128 ? 7.837 9.593 -15.639 1.00 44.03 128 GLU A N 1
ATOM 947 C CA . GLU A 1 128 ? 6.851 10.406 -14.947 1.00 44.03 128 GLU A CA 1
ATOM 948 C C . GLU A 1 128 ? 6.243 9.591 -13.797 1.00 44.03 128 GLU A C 1
ATOM 950 O O . GLU A 1 128 ? 5.602 8.549 -13.971 1.00 44.03 128 GLU A O 1
ATOM 955 N N . VAL A 1 129 ? 6.441 10.084 -12.578 1.00 55.81 129 VAL A N 1
ATOM 956 C CA . VAL A 1 129 ? 5.702 9.634 -11.401 1.00 55.81 129 VAL A CA 1
ATOM 957 C C . VAL A 1 129 ? 4.511 10.572 -11.251 1.00 55.81 129 VAL A C 1
ATOM 959 O O . VAL A 1 129 ? 4.713 1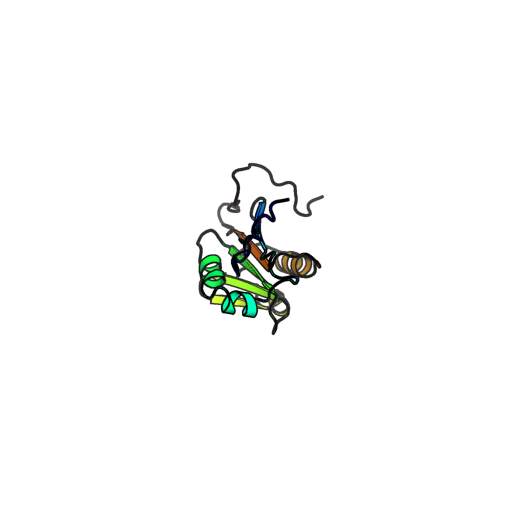1.764 -11.019 1.00 55.81 129 VAL A O 1
ATOM 962 N N . LEU A 1 130 ? 3.277 10.062 -11.338 1.00 50.41 130 LEU A N 1
ATOM 963 C CA . LEU A 1 130 ? 2.097 10.912 -11.148 1.00 50.41 130 LEU A CA 1
ATOM 964 C C . LEU A 1 130 ? 2.053 11.411 -9.701 1.00 50.41 130 LEU A C 1
ATOM 966 O O . LEU A 1 130 ? 1.650 10.688 -8.798 1.00 50.41 130 LEU A O 1
ATOM 970 N N . ALA A 1 131 ? 2.485 12.634 -9.428 1.00 43.25 131 ALA A N 1
ATOM 971 C CA . ALA A 1 131 ? 2.357 13.196 -8.092 1.00 43.25 131 ALA A CA 1
ATOM 972 C C . ALA A 1 131 ? 0.873 13.480 -7.775 1.00 43.25 131 ALA A C 1
ATOM 974 O O . ALA A 1 131 ? 0.123 13.971 -8.615 1.00 43.25 131 ALA A O 1
ATOM 975 N N . PHE A 1 132 ? 0.445 13.196 -6.544 1.00 46.00 132 PHE A N 1
ATOM 976 C CA . PHE A 1 132 ? -0.847 13.615 -5.992 1.00 46.00 132 PHE A CA 1
ATOM 977 C C . PHE A 1 132 ? -0.890 15.128 -5.669 1.00 46.00 132 PHE A C 1
ATOM 979 O O . PHE A 1 132 ? -1.919 15.622 -5.213 1.00 46.00 132 PHE A O 1
ATOM 986 N N . GLU A 1 133 ? 0.195 15.869 -5.932 1.00 35.50 133 GLU A N 1
ATOM 987 C CA . GLU A 1 133 ? 0.289 17.333 -5.871 1.00 35.50 133 GLU A CA 1
ATOM 988 C C . GLU A 1 133 ? 1.115 17.891 -7.051 1.00 35.50 133 GLU A C 1
ATOM 990 O O . GLU A 1 133 ? 2.123 17.301 -7.439 1.00 35.50 133 GLU A O 1
ATOM 995 N N . GLU A 1 134 ? 0.714 19.034 -7.628 1.00 36.12 134 GLU A N 1
ATOM 996 C CA . GLU A 1 134 ? 1.531 19.769 -8.609 1.00 36.12 134 GLU A CA 1
ATOM 997 C C . GLU A 1 134 ? 2.706 20.449 -7.886 1.00 36.12 134 GLU A C 1
ATOM 999 O O . GLU A 1 134 ? 2.590 21.582 -7.418 1.00 36.12 134 GLU A O 1
ATOM 1004 N N . GLN A 1 135 ? 3.866 19.795 -7.794 1.00 39.62 135 GLN A N 1
ATOM 1005 C CA . GLN A 1 135 ? 5.102 20.529 -7.531 1.00 39.62 135 GLN A CA 1
ATOM 1006 C C . GLN A 1 135 ? 6.332 19.877 -8.166 1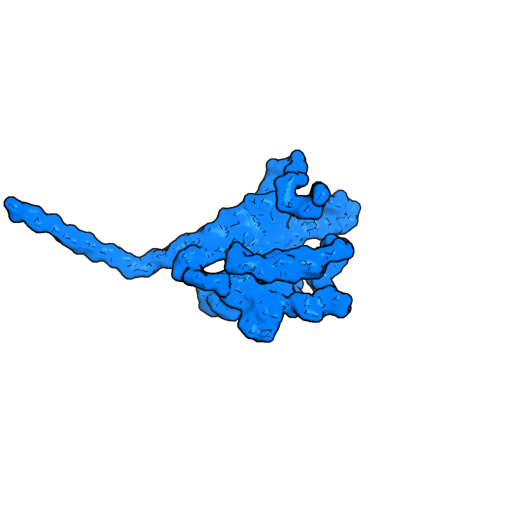.00 39.62 135 GLN A C 1
ATOM 1008 O O . GLN A 1 135 ? 6.678 18.724 -7.916 1.00 39.62 135 GLN A O 1
ATOM 1013 N N . ILE A 1 136 ? 7.024 20.684 -8.970 1.00 44.25 136 ILE A N 1
ATOM 1014 C CA . ILE A 1 136 ? 8.327 20.404 -9.569 1.00 44.25 136 ILE A CA 1
ATOM 1015 C C . ILE A 1 136 ? 9.372 20.400 -8.438 1.00 44.25 136 ILE A C 1
ATOM 1017 O O . ILE A 1 136 ? 9.881 21.450 -8.052 1.00 44.25 136 ILE A O 1
ATOM 1021 N N . GLY A 1 137 ? 9.660 19.227 -7.869 1.00 41.19 137 GLY A N 1
ATOM 1022 C CA . GLY A 1 137 ? 10.772 19.008 -6.935 1.00 41.19 137 GLY A CA 1
ATOM 1023 C C . GLY A 1 137 ? 10.388 18.242 -5.666 1.00 41.19 137 GLY A C 1
ATOM 1024 O O . GLY A 1 137 ? 9.687 18.762 -4.801 1.00 41.19 137 GLY A O 1
ATOM 1025 N N . SER A 1 138 ? 10.909 17.019 -5.526 1.00 41.09 138 SER A N 1
ATOM 1026 C CA . SER A 1 138 ? 10.739 16.179 -4.336 1.00 41.09 138 SER A CA 1
ATOM 1027 C C . SER A 1 138 ? 11.926 16.351 -3.382 1.00 41.09 138 SER A C 1
ATOM 1029 O O . SER A 1 138 ? 13.061 16.042 -3.734 1.00 41.09 138 SER A O 1
ATOM 1031 N N . HIS A 1 139 ? 11.664 16.824 -2.163 1.00 53.78 139 HIS A N 1
ATOM 1032 C CA . HIS A 1 139 ? 12.575 16.686 -1.025 1.00 53.78 139 HIS A CA 1
ATOM 1033 C C . HIS A 1 139 ? 11.782 15.979 0.077 1.00 53.78 139 HIS A C 1
ATOM 1035 O O . HIS A 1 139 ? 10.856 16.567 0.634 1.00 53.78 139 HIS A O 1
ATOM 1041 N N . GLY A 1 140 ? 12.101 14.713 0.367 1.00 48.44 140 GLY A N 1
ATOM 1042 C CA . GLY A 1 140 ? 11.422 13.971 1.439 1.00 48.44 140 GLY A CA 1
ATOM 1043 C C . GLY A 1 140 ? 11.588 12.446 1.466 1.00 48.44 140 GLY A C 1
ATOM 1044 O O . GLY A 1 140 ? 11.251 11.834 2.476 1.00 48.44 140 GLY A O 1
ATOM 1045 N N . GLY A 1 141 ? 12.131 11.814 0.421 1.00 35.53 141 GLY A N 1
ATOM 1046 C CA . GLY A 1 141 ? 12.499 10.390 0.424 1.00 35.53 141 GLY A CA 1
ATOM 1047 C C . GLY A 1 141 ? 14.018 10.222 0.438 1.00 35.53 141 GLY A C 1
ATOM 1048 O O . GLY A 1 141 ? 14.701 10.962 -0.257 1.00 35.53 141 GLY A O 1
ATOM 1049 N N . LEU A 1 142 ? 14.544 9.295 1.250 1.00 37.56 142 LEU A N 1
ATOM 1050 C CA . LEU A 1 142 ? 15.981 9.021 1.445 1.00 37.56 142 LEU A CA 1
ATOM 1051 C C . LEU A 1 142 ? 16.783 9.059 0.131 1.00 37.56 142 LEU A C 1
ATOM 1053 O O . LEU A 1 142 ? 16.728 8.139 -0.680 1.00 37.56 142 LEU A O 1
ATOM 1057 N N . GLY A 1 143 ? 17.531 10.147 -0.020 1.00 33.06 143 GLY A N 1
ATOM 1058 C CA . GLY A 1 143 ? 18.343 10.514 -1.172 1.00 33.06 143 GLY A CA 1
ATOM 1059 C C . GLY A 1 143 ? 19.268 11.656 -0.763 1.00 33.06 143 GLY A C 1
ATOM 1060 O O . GLY A 1 143 ? 19.155 12.772 -1.262 1.00 33.06 143 GLY A O 1
ATOM 1061 N N . GLY A 1 144 ? 20.110 11.355 0.225 1.00 33.75 144 GLY A N 1
ATOM 1062 C CA . GLY A 1 144 ? 21.221 12.143 0.745 1.00 33.75 144 GLY A CA 1
ATOM 1063 C C . GLY A 1 144 ? 22.157 11.206 1.490 1.00 33.75 144 GLY A C 1
ATOM 1064 O O . GLY A 1 144 ? 21.627 10.425 2.314 1.00 33.75 144 GLY A O 1
#

Foldseek 3Di:
DDDDDDPPDDPDDQDDWDWDFDWQKIFTARVSDPAQDAPVRCCVVPVCDQQVQQQDQFFLWKWAAHPVQRIWIGHHPGDIDRLVCCVVPVTSCPLVDPCSSVVSVVLSPDRPGGRMMTGTDADNVVRDGRTPDDDDDDDDDPDD

Sequence (144 aa):
PAEEPRERRPAGRRSEPVVLASGNLGLVSFPDVPHRMSREEIDARHPALLPTLANHPGVGFLLVRSEEHGGVVLGARGAERPLAALDADPGPLAVFGPGAADAVRRTHSFPHTADIMVNSCHDPDDGEVLAFEEQIGSHGGLGG